Protein AF-A0A2U9PIE5-F1 (afdb_monomer)

Structure (mmCIF, N/CA/C/O backbone):
data_AF-A0A2U9PIE5-F1
#
_entry.id   AF-A0A2U9PIE5-F1
#
loop_
_atom_site.group_PDB
_atom_site.id
_atom_site.type_symbol
_atom_site.label_atom_id
_atom_site.label_alt_id
_atom_site.label_comp_id
_atom_site.label_asym_id
_atom_site.label_entity_id
_atom_site.label_seq_id
_atom_site.pdbx_PDB_ins_code
_atom_site.Cartn_x
_atom_site.Cartn_y
_atom_site.Cartn_z
_atom_site.occupancy
_atom_site.B_iso_or_equiv
_atom_site.auth_seq_id
_atom_site.auth_comp_id
_atom_site.auth_asym_id
_atom_site.auth_atom_id
_atom_site.pdbx_PDB_model_num
ATOM 1 N N . MET A 1 1 ? -18.914 -53.340 -17.406 1.00 36.28 1 MET A N 1
ATOM 2 C CA . MET A 1 1 ? -17.971 -52.238 -17.127 1.00 36.28 1 MET A CA 1
ATOM 3 C C . MET A 1 1 ? -17.428 -51.819 -18.470 1.00 36.28 1 MET A C 1
ATOM 5 O O . MET A 1 1 ? -16.603 -52.529 -19.023 1.00 36.28 1 MET A O 1
ATOM 9 N N . GLU A 1 2 ? -18.007 -50.772 -19.038 1.00 25.14 2 GLU A N 1
ATOM 10 C CA . GLU A 1 2 ? -17.777 -50.355 -20.418 1.00 25.14 2 GLU A CA 1
ATOM 11 C C . GLU A 1 2 ? -17.630 -48.833 -20.381 1.00 25.14 2 GLU A C 1
ATOM 13 O O . GLU A 1 2 ? -18.509 -48.138 -19.872 1.00 25.14 2 GLU A O 1
ATOM 18 N N . PHE A 1 3 ? -16.453 -48.341 -20.766 1.00 28.31 3 PHE A N 1
ATOM 19 C CA . PHE A 1 3 ? -16.144 -46.917 -20.840 1.00 28.31 3 PHE A CA 1
ATOM 20 C C . PHE A 1 3 ? -16.560 -46.430 -22.229 1.00 28.31 3 PHE A C 1
ATOM 22 O O . PHE A 1 3 ? -15.965 -46.837 -23.225 1.00 28.31 3 PHE A O 1
ATOM 29 N N . ASP A 1 4 ? -17.595 -45.594 -22.281 1.00 31.16 4 ASP A N 1
ATOM 30 C CA . ASP A 1 4 ? -18.119 -45.004 -23.513 1.00 31.16 4 ASP A CA 1
ATOM 31 C C . ASP A 1 4 ? -17.263 -43.798 -23.941 1.00 31.16 4 ASP A C 1
ATOM 33 O O . ASP A 1 4 ? -17.079 -42.829 -23.197 1.00 31.16 4 ASP A O 1
ATOM 37 N N . ALA A 1 5 ? -16.711 -43.884 -25.150 1.00 41.22 5 ALA A N 1
ATOM 38 C CA . ALA A 1 5 ? -15.904 -42.859 -25.789 1.00 41.22 5 ALA A CA 1
ATOM 39 C C . ALA A 1 5 ? -16.801 -41.843 -26.513 1.00 41.22 5 ALA A C 1
ATOM 41 O O . ALA A 1 5 ? -16.848 -41.792 -27.740 1.00 41.22 5 ALA A O 1
ATOM 42 N N . SER A 1 6 ? -17.463 -40.971 -25.753 1.00 35.44 6 SER A N 1
ATOM 43 C CA . SER A 1 6 ? -18.116 -39.779 -26.302 1.00 35.44 6 SER A CA 1
ATOM 44 C C . SER A 1 6 ? -17.173 -38.573 -26.222 1.00 35.44 6 SER A C 1
ATOM 46 O O . SER A 1 6 ? -17.314 -37.692 -25.370 1.00 35.44 6 SER A O 1
ATOM 48 N N . LEU A 1 7 ? -16.209 -38.506 -27.145 1.00 38.66 7 LEU A N 1
ATOM 49 C CA . LEU A 1 7 ? -15.554 -37.246 -27.505 1.00 38.66 7 LEU A CA 1
ATOM 50 C C . LEU A 1 7 ? -16.598 -36.350 -28.184 1.00 38.66 7 LEU A C 1
A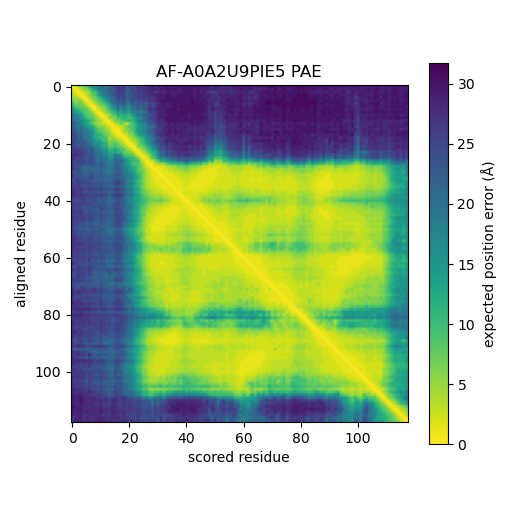TOM 52 O O . LEU A 1 7 ? -16.818 -36.416 -29.393 1.00 38.66 7 LEU A O 1
ATOM 56 N N . GLY A 1 8 ? -17.258 -35.517 -27.380 1.00 32.44 8 GLY A N 1
ATOM 57 C CA . GLY A 1 8 ? -18.110 -34.437 -27.855 1.00 32.44 8 GLY A CA 1
ATOM 58 C C . GLY A 1 8 ? -17.280 -33.456 -28.677 1.00 32.44 8 GLY A C 1
ATOM 59 O O . GLY A 1 8 ? -16.583 -32.602 -28.136 1.00 32.44 8 GLY A O 1
ATOM 60 N N . SER A 1 9 ? -17.341 -33.608 -29.999 1.00 39.88 9 SER A N 1
ATOM 61 C CA . SER A 1 9 ? -16.824 -32.656 -30.975 1.00 39.88 9 SER A CA 1
ATOM 62 C C . SER A 1 9 ? -17.524 -31.310 -30.770 1.00 39.88 9 SER A C 1
ATOM 64 O O . SER A 1 9 ? -18.641 -31.090 -31.241 1.00 39.88 9 SER A O 1
ATOM 66 N N . SER A 1 10 ? -16.882 -30.412 -30.020 1.00 42.88 10 SER A N 1
ATOM 67 C CA . SER A 1 10 ? -17.312 -29.021 -29.909 1.00 42.88 10 SER A CA 1
ATOM 68 C C . SER A 1 10 ? -17.083 -28.355 -31.265 1.00 42.88 10 SER A C 1
ATOM 70 O O . SER A 1 10 ? -15.959 -27.999 -31.629 1.00 42.88 10 SER A O 1
ATOM 72 N N . ARG A 1 11 ? -18.153 -28.268 -32.063 1.00 44.88 11 ARG A N 1
ATOM 73 C CA . ARG A 1 11 ? -18.180 -27.504 -33.311 1.00 44.88 11 ARG A CA 1
ATOM 74 C C . ARG A 1 11 ? -17.886 -26.045 -32.971 1.00 44.88 11 ARG A C 1
ATOM 76 O O . ARG A 1 11 ? -18.766 -25.332 -32.502 1.00 44.88 11 ARG A O 1
ATOM 83 N N . ARG A 1 12 ? -16.654 -25.601 -33.233 1.00 48.34 12 ARG A N 1
ATOM 84 C CA . ARG A 1 12 ? -16.325 -24.174 -33.298 1.00 48.34 12 ARG A CA 1
ATOM 85 C C . ARG A 1 12 ? -17.132 -23.569 -34.441 1.00 48.34 12 ARG A C 1
ATOM 87 O O . ARG A 1 12 ? -16.820 -23.791 -35.607 1.00 48.34 12 ARG A O 1
ATOM 94 N N . SER A 1 13 ? -18.198 -22.857 -34.109 1.00 51.25 13 SER A N 1
ATOM 95 C CA . SER A 1 13 ? -18.860 -21.939 -35.027 1.00 51.25 13 SER A CA 1
ATOM 96 C C . SER A 1 13 ? -17.954 -20.722 -35.210 1.00 51.25 13 SER A C 1
ATOM 98 O O . SER A 1 13 ? -17.696 -19.989 -34.257 1.00 51.25 13 SER A O 1
ATOM 100 N N . TYR A 1 14 ? -17.434 -20.563 -36.423 1.00 46.41 14 TYR A N 1
ATOM 101 C CA . TYR A 1 14 ? -16.719 -19.374 -36.879 1.00 46.41 14 TYR A CA 1
ATOM 102 C C . TYR A 1 14 ? -17.741 -18.370 -37.428 1.00 46.41 14 TYR A C 1
ATOM 104 O O . TYR A 1 14 ? -18.784 -18.790 -37.937 1.00 46.41 14 TYR A O 1
ATOM 112 N N . ASP A 1 15 ? -17.464 -17.067 -37.336 1.00 62.12 15 ASP A N 1
ATOM 113 C CA . ASP A 1 15 ? -18.250 -16.086 -38.0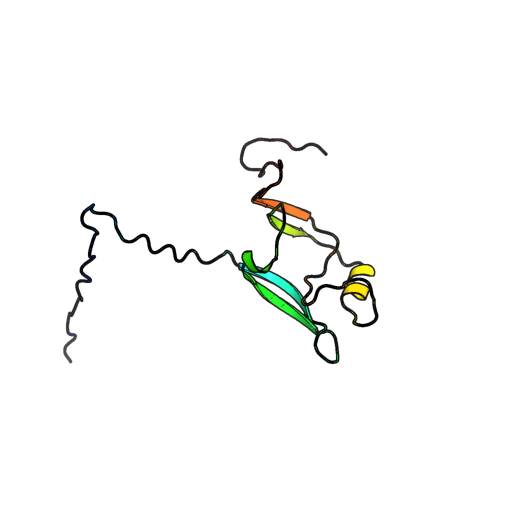93 1.00 62.12 15 ASP A CA 1
ATOM 114 C C . ASP A 1 15 ? -18.065 -16.310 -39.611 1.00 62.12 15 ASP A C 1
ATOM 116 O O . ASP A 1 15 ? -17.165 -17.037 -40.044 1.00 62.12 15 ASP A O 1
ATOM 120 N N . GLU A 1 16 ? -18.897 -15.689 -40.453 1.00 54.84 16 GLU A N 1
ATOM 121 C CA . GLU A 1 16 ? -18.804 -15.822 -41.923 1.00 54.84 16 GLU A CA 1
ATOM 122 C C . GLU A 1 16 ? -17.459 -15.326 -42.503 1.00 54.84 16 GLU A C 1
ATOM 124 O O . GLU A 1 16 ? -17.190 -15.487 -43.693 1.00 54.84 16 GLU A O 1
ATOM 129 N N . ARG A 1 17 ? -16.594 -14.740 -41.664 1.00 65.00 17 ARG A N 1
ATOM 130 C CA . ARG A 1 17 ? -15.251 -14.248 -41.989 1.00 65.00 17 ARG A CA 1
ATOM 131 C C . ARG A 1 17 ? -14.132 -15.113 -41.398 1.00 65.00 17 ARG A C 1
ATOM 133 O O . ARG A 1 17 ? -12.964 -14.749 -41.520 1.00 65.00 17 ARG A O 1
ATOM 140 N N . GLY A 1 18 ? -14.453 -16.262 -40.798 1.00 51.03 18 GLY A N 1
ATOM 141 C CA . GLY A 1 18 ? -13.466 -17.203 -40.271 1.00 51.03 18 GLY A CA 1
ATOM 142 C C . GLY A 1 18 ? -12.749 -16.728 -39.005 1.00 51.03 18 GLY A C 1
ATOM 143 O O . GLY A 1 18 ? -11.721 -17.304 -38.647 1.00 51.03 18 GLY A O 1
ATOM 144 N N . HIS A 1 19 ? -13.255 -15.706 -38.309 1.00 51.88 19 HIS A N 1
ATOM 145 C CA . HIS A 1 19 ? -12.687 -15.286 -37.033 1.00 51.88 19 HIS A CA 1
ATOM 146 C C . HIS A 1 19 ? -13.160 -16.230 -35.924 1.00 51.88 19 HIS A C 1
ATOM 148 O O . HIS A 1 19 ? -14.356 -16.490 -35.765 1.00 51.88 19 HIS A O 1
ATOM 154 N N . ALA A 1 20 ? -12.212 -16.767 -35.153 1.00 47.97 20 ALA A N 1
ATOM 155 C CA . ALA A 1 20 ? -12.557 -17.409 -33.892 1.00 47.97 20 ALA A CA 1
ATOM 156 C C . ALA A 1 20 ? -13.202 -16.349 -32.980 1.00 47.97 20 ALA A C 1
ATOM 158 O O . ALA A 1 20 ? -12.710 -15.216 -32.968 1.00 47.97 20 ALA A O 1
ATOM 159 N N . PRO A 1 21 ? -14.264 -16.676 -32.219 1.00 45.66 21 PRO A N 1
ATOM 160 C CA . PRO A 1 21 ? -14.759 -15.770 -31.194 1.00 45.66 21 PRO A CA 1
ATOM 161 C C . PRO A 1 21 ? -13.603 -15.495 -30.231 1.00 45.66 21 PRO A C 1
ATOM 163 O O . PRO A 1 21 ? -13.095 -16.403 -29.571 1.00 45.66 21 PRO A O 1
ATOM 166 N N . THR A 1 22 ? -13.115 -14.259 -30.224 1.00 54.66 22 THR A N 1
ATOM 167 C CA . THR A 1 22 ? -12.129 -13.809 -29.254 1.00 54.66 22 THR A CA 1
ATOM 168 C C . THR A 1 22 ? -12.884 -13.608 -27.952 1.00 54.66 22 THR A C 1
ATOM 170 O O . THR A 1 22 ? -13.437 -12.551 -27.691 1.00 54.66 22 THR A O 1
ATOM 173 N N . ASP A 1 23 ? -12.975 -14.661 -27.152 1.00 47.41 23 ASP A N 1
ATOM 174 C CA . ASP A 1 23 ? -13.528 -14.576 -25.806 1.00 47.41 23 ASP A CA 1
ATOM 175 C C . ASP A 1 23 ? -12.458 -13.915 -24.920 1.00 47.41 23 ASP A C 1
ATOM 177 O O . ASP A 1 23 ? -11.613 -14.579 -24.321 1.00 47.41 23 ASP A O 1
ATOM 181 N N . HIS A 1 24 ? -12.387 -12.580 -24.933 1.00 48.31 24 HIS A N 1
ATOM 182 C CA . HIS A 1 24 ? -11.477 -11.814 -24.076 1.00 48.31 24 HIS A CA 1
ATOM 183 C C . HIS A 1 24 ? -12.053 -11.715 -22.661 1.00 48.31 24 HIS A C 1
ATOM 185 O O . HIS A 1 24 ? -12.388 -10.642 -22.167 1.00 48.31 24 HIS A O 1
ATOM 191 N N . LEU A 1 25 ? -12.126 -12.853 -21.973 1.00 50.16 25 LEU A N 1
ATOM 192 C CA . LEU A 1 25 ? -12.185 -12.881 -20.514 1.00 50.16 25 LEU A CA 1
ATOM 193 C C . LEU A 1 25 ? -10.763 -12.646 -19.987 1.00 50.16 25 LEU A C 1
ATOM 195 O O . LEU A 1 25 ? -10.091 -13.560 -19.515 1.00 50.16 25 LEU A O 1
ATOM 199 N N . SER A 1 26 ? -10.264 -11.420 -20.155 1.00 59.81 26 SER A N 1
ATOM 200 C CA . SER A 1 26 ? -8.979 -11.017 -19.591 1.00 59.81 26 SER A CA 1
ATOM 201 C C . SER A 1 26 ? -9.177 -10.778 -18.100 1.00 59.81 26 SER A C 1
ATOM 203 O O . SER A 1 26 ? -9.633 -9.713 -17.697 1.00 59.81 26 SER A O 1
ATOM 205 N N . THR A 1 27 ? -8.886 -11.776 -17.271 1.00 72.69 27 THR A N 1
ATOM 206 C CA . THR A 1 27 ? -8.877 -11.585 -15.820 1.00 72.69 27 THR A CA 1
ATOM 207 C C . THR A 1 27 ? -7.782 -10.579 -15.467 1.00 72.69 27 THR A C 1
ATOM 209 O O . THR A 1 27 ? -6.615 -10.803 -15.797 1.00 72.69 27 THR A O 1
ATOM 212 N N . SER A 1 28 ? -8.151 -9.479 -14.808 1.00 82.88 28 SER A N 1
ATOM 213 C CA . SER A 1 28 ? -7.203 -8.483 -14.305 1.00 82.88 28 SER A CA 1
ATOM 214 C C . SER A 1 28 ? -6.139 -9.154 -13.418 1.00 82.88 28 SER A C 1
ATOM 216 O O . SER A 1 28 ? -6.471 -10.067 -12.648 1.00 82.88 28 SER A O 1
ATOM 218 N N . PRO A 1 29 ? -4.859 -8.744 -13.503 1.00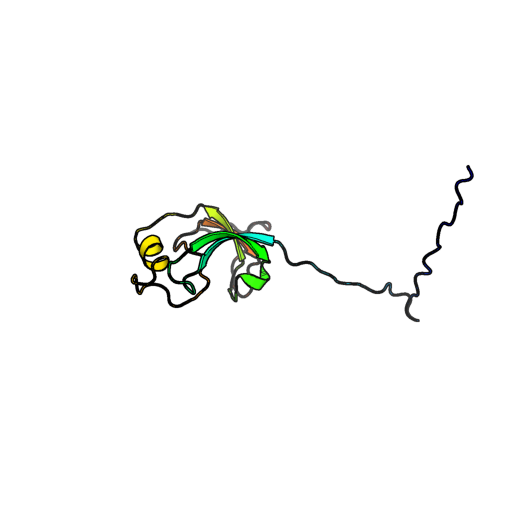 89.00 29 PRO A N 1
ATOM 219 C CA . PRO A 1 29 ? -3.829 -9.2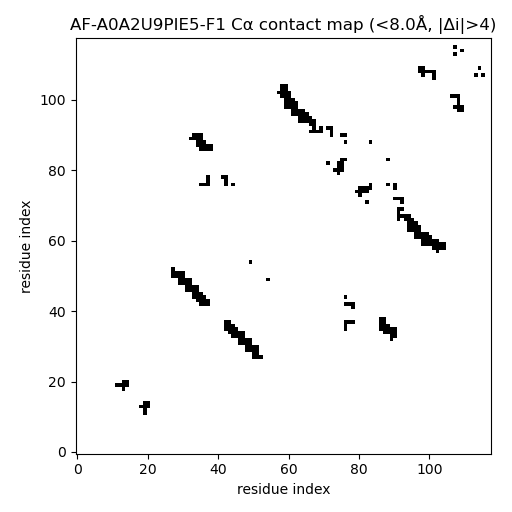09 -12.583 1.00 89.00 29 PRO A CA 1
ATOM 220 C C . PRO A 1 29 ? -4.263 -9.020 -11.126 1.00 89.00 29 PRO A C 1
ATOM 222 O O . PRO A 1 29 ? -4.971 -8.072 -10.792 1.00 89.00 29 PRO A O 1
ATOM 225 N N . GLN A 1 30 ? -3.831 -9.922 -10.248 1.00 93.25 30 GLN A N 1
ATOM 226 C CA . GLN A 1 30 ? -4.162 -9.865 -8.826 1.00 93.25 30 GLN A CA 1
ATOM 227 C C . GLN A 1 30 ? -2.923 -9.567 -7.990 1.00 93.25 30 GLN A C 1
ATOM 229 O O . GLN A 1 30 ? -1.853 -10.133 -8.219 1.00 93.25 30 GLN A O 1
ATOM 234 N N . VAL A 1 31 ? -3.089 -8.721 -6.976 1.00 94.50 31 VAL A N 1
ATOM 235 C CA . VAL A 1 31 ? -2.035 -8.343 -6.034 1.00 94.50 31 VAL A CA 1
ATOM 236 C C . VAL A 1 31 ? -2.505 -8.513 -4.599 1.00 94.50 31 VAL A C 1
ATOM 238 O O . VAL A 1 31 ? -3.696 -8.536 -4.299 1.00 94.50 31 VAL A O 1
ATOM 241 N N . ARG A 1 32 ? -1.549 -8.639 -3.681 1.00 96.31 32 ARG A N 1
ATOM 242 C CA . ARG A 1 32 ? -1.833 -8.651 -2.249 1.00 96.31 32 ARG A CA 1
ATOM 243 C C . ARG A 1 32 ? -1.691 -7.249 -1.675 1.00 96.31 32 ARG A C 1
ATOM 245 O O . ARG A 1 32 ? -0.632 -6.648 -1.809 1.00 96.31 32 ARG A O 1
ATOM 252 N N . ALA A 1 33 ? -2.703 -6.794 -0.950 1.00 95.94 33 ALA A N 1
ATOM 253 C CA . ALA A 1 33 ? -2.709 -5.502 -0.277 1.00 95.94 33 ALA A CA 1
ATOM 254 C C . ALA A 1 33 ? -3.121 -5.646 1.192 1.00 95.94 33 ALA A C 1
ATOM 256 O O . ALA A 1 33 ? -3.947 -6.492 1.544 1.00 95.94 33 ALA A O 1
ATOM 257 N N . LEU A 1 34 ? -2.542 -4.817 2.061 1.00 95.69 34 LEU A N 1
ATOM 258 C CA . LEU A 1 34 ? -3.058 -4.632 3.413 1.00 95.69 34 LEU A CA 1
ATOM 259 C C . LEU A 1 34 ? -4.243 -3.670 3.332 1.00 95.69 34 LEU A C 1
ATOM 261 O O . LEU A 1 34 ? -4.086 -2.558 2.851 1.00 95.69 34 LEU A O 1
ATOM 265 N N . ILE A 1 35 ? -5.413 -4.089 3.798 1.00 95.19 35 ILE A N 1
ATOM 266 C CA . ILE A 1 35 ? -6.633 -3.284 3.771 1.00 95.19 35 ILE A CA 1
ATOM 267 C C . ILE A 1 35 ? -6.993 -2.869 5.189 1.00 95.19 35 ILE A C 1
ATOM 269 O O . ILE A 1 35 ? -7.211 -3.720 6.052 1.00 95.19 35 ILE A O 1
ATOM 273 N N . ALA A 1 36 ? -7.080 -1.562 5.404 1.00 94.06 36 ALA A N 1
ATOM 274 C CA . ALA A 1 36 ? -7.672 -0.945 6.573 1.00 94.06 36 ALA A CA 1
ATOM 275 C C . ALA A 1 36 ? -9.142 -0.620 6.285 1.00 94.06 36 ALA A C 1
ATOM 277 O O . ALA A 1 36 ? -9.444 0.213 5.431 1.00 94.06 36 ALA A O 1
ATOM 278 N N . ASP A 1 37 ? -10.052 -1.269 7.006 1.00 93.50 37 ASP A N 1
ATOM 279 C CA . ASP A 1 37 ? -11.486 -0.984 6.935 1.00 93.50 37 ASP A CA 1
ATOM 280 C C . ASP A 1 37 ? -11.970 -0.403 8.262 1.00 93.50 37 ASP A C 1
ATOM 282 O O . ASP A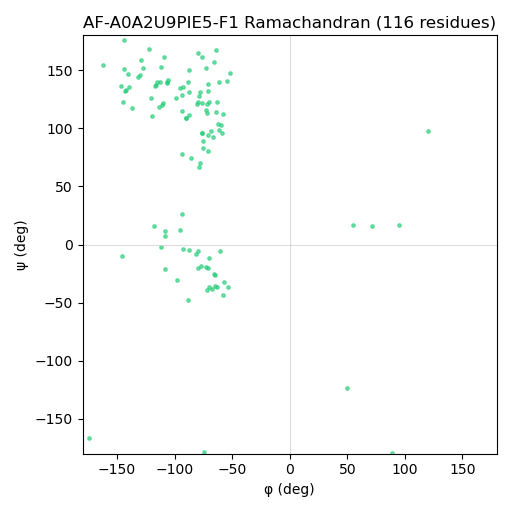 1 37 ? -11.873 -1.038 9.312 1.00 93.50 37 ASP A O 1
ATOM 286 N N . SER A 1 38 ? -12.469 0.826 8.204 1.00 90.44 38 SER A N 1
ATOM 287 C CA . SER A 1 38 ? -12.941 1.605 9.346 1.00 90.44 38 SER A CA 1
ATOM 288 C C . SER A 1 38 ? -14.468 1.755 9.393 1.00 90.44 38 SER A C 1
ATOM 290 O O . SER A 1 38 ? -14.963 2.556 10.189 1.00 90.44 38 SER A O 1
ATOM 292 N N . ALA A 1 39 ? -15.228 1.008 8.579 1.00 88.38 39 ALA A N 1
ATOM 293 C CA . ALA A 1 39 ? -16.694 1.069 8.565 1.00 88.38 39 ALA A CA 1
ATOM 294 C C . ALA A 1 39 ? -17.338 0.473 9.835 1.00 88.38 39 ALA A C 1
ATOM 296 O O . ALA A 1 39 ? -18.343 0.990 10.327 1.00 88.38 39 ALA A O 1
ATOM 297 N N . GLY A 1 40 ? -16.757 -0.603 10.383 1.00 86.19 40 GLY A N 1
ATOM 298 C CA . GLY A 1 40 ? -17.221 -1.275 11.608 1.00 86.19 40 GLY A CA 1
ATOM 299 C C . GLY A 1 40 ? -16.890 -0.496 12.882 1.00 86.19 4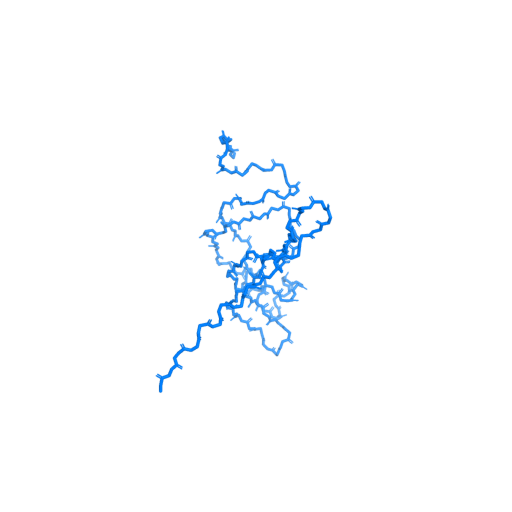0 GLY A C 1
ATOM 300 O O . GLY A 1 40 ? -16.325 0.578 12.794 1.00 86.19 40 GLY A O 1
ATOM 301 N N . VAL A 1 41 ? -17.216 -0.995 14.085 1.00 86.25 41 VAL A N 1
ATOM 302 C CA . VAL A 1 41 ? -16.956 -0.284 15.367 1.00 86.25 41 VAL A CA 1
ATOM 303 C C . VAL A 1 41 ? -15.471 0.040 15.551 1.00 86.25 41 VAL A C 1
ATOM 305 O O . VAL A 1 41 ? -15.149 1.180 15.884 1.00 86.25 41 VAL A O 1
ATOM 308 N N . GLN A 1 42 ? -14.604 -0.923 15.242 1.00 86.75 42 GLN A N 1
ATOM 309 C CA . GLN A 1 42 ? -13.148 -0.794 15.248 1.00 86.75 42 GLN A CA 1
ATOM 310 C C . GLN A 1 42 ? -12.612 -0.868 13.820 1.00 86.75 42 GLN A C 1
ATOM 312 O O . GLN A 1 42 ? -13.216 -1.525 12.973 1.00 86.75 42 GLN A O 1
ATOM 317 N N . THR A 1 43 ? -11.466 -0.234 13.573 1.00 90.50 43 THR A N 1
ATOM 318 C CA . THR A 1 43 ? -10.740 -0.435 12.318 1.00 90.50 43 THR A CA 1
ATOM 319 C C . THR A 1 43 ? -10.127 -1.833 12.293 1.00 90.50 43 THR A C 1
ATOM 321 O O . THR A 1 43 ? -9.476 -2.247 13.253 1.00 90.50 43 THR A O 1
ATOM 324 N N . THR A 1 44 ? -10.319 -2.556 11.193 1.00 93.50 44 THR A N 1
ATOM 325 C CA . THR A 1 44 ? -9.702 -3.864 10.955 1.00 93.50 44 THR A CA 1
ATOM 326 C C . THR A 1 44 ? -8.603 -3.755 9.912 1.00 93.50 44 THR A C 1
ATOM 328 O O . THR A 1 44 ? -8.789 -3.078 8.903 1.00 93.50 44 THR A O 1
ATOM 331 N N . LEU A 1 45 ? -7.491 -4.456 10.134 1.00 94.62 45 LEU A N 1
ATOM 332 C CA . LEU A 1 45 ? -6.399 -4.601 9.176 1.00 94.62 45 LEU A CA 1
ATOM 333 C C . LEU A 1 45 ? -6.353 -6.045 8.685 1.00 94.62 45 LEU A C 1
ATOM 335 O O . LEU A 1 45 ? -6.178 -6.963 9.486 1.00 94.62 45 LEU A O 1
ATOM 339 N N . ALA A 1 46 ? -6.508 -6.248 7.381 1.00 96.44 46 ALA A N 1
ATOM 340 C CA . ALA A 1 46 ? -6.492 -7.575 6.783 1.00 96.44 46 ALA A CA 1
ATOM 341 C C . ALA A 1 46 ? -5.727 -7.575 5.465 1.00 96.44 46 ALA A C 1
ATOM 343 O O . ALA A 1 46 ? -5.913 -6.711 4.614 1.00 96.44 46 ALA A O 1
ATOM 344 N N . LEU A 1 47 ? -4.887 -8.584 5.281 1.00 96.88 47 LEU A N 1
ATOM 345 C CA . LEU A 1 47 ? -4.249 -8.843 4.005 1.00 96.88 47 LEU A CA 1
ATOM 346 C C . LEU A 1 47 ? -5.270 -9.485 3.058 1.00 96.88 47 LEU A C 1
ATOM 348 O O . LEU A 1 47 ? -5.820 -10.542 3.369 1.00 96.88 47 LEU A O 1
ATOM 352 N N . ARG A 1 48 ? -5.512 -8.859 1.909 1.00 96.81 48 ARG A N 1
ATOM 353 C CA . ARG A 1 48 ? -6.468 -9.323 0.898 1.00 96.81 48 ARG A CA 1
ATOM 354 C C . ARG A 1 48 ? -5.798 -9.417 -0.464 1.00 96.81 48 ARG A C 1
ATOM 356 O O . ARG A 1 48 ? -4.841 -8.699 -0.740 1.00 96.81 48 ARG A O 1
ATOM 363 N N . THR A 1 49 ? -6.310 -10.319 -1.294 1.00 96.31 49 THR A N 1
ATOM 364 C CA . THR A 1 49 ? -6.017 -10.309 -2.729 1.00 96.31 49 THR A CA 1
ATOM 365 C C . THR A 1 49 ? -7.031 -9.387 -3.390 1.00 96.31 49 THR A C 1
ATOM 367 O O . THR A 1 49 ? -8.217 -9.482 -3.072 1.00 96.31 49 THR A O 1
ATOM 370 N N . VAL A 1 50 ? -6.556 -8.480 -4.233 1.00 94.00 50 VAL A N 1
ATOM 371 C CA . VAL A 1 50 ? -7.362 -7.499 -4.967 1.00 94.00 50 VAL A CA 1
ATOM 372 C C . VAL A 1 50 ? -6.936 -7.517 -6.426 1.00 94.00 50 VAL A C 1
ATOM 374 O O . VAL A 1 50 ? -5.754 -7.734 -6.720 1.00 94.00 50 VAL A O 1
ATOM 377 N N . ALA A 1 51 ? -7.882 -7.332 -7.336 1.00 93.00 51 ALA A N 1
ATOM 378 C CA . ALA A 1 51 ? -7.556 -7.131 -8.737 1.00 93.00 51 ALA A CA 1
ATOM 379 C C . ALA A 1 51 ? -6.953 -5.728 -8.945 1.00 93.00 51 ALA A C 1
ATOM 381 O O . ALA A 1 51 ? -7.197 -4.805 -8.167 1.00 93.00 51 ALA A O 1
ATOM 382 N N . THR A 1 52 ? -6.098 -5.561 -9.955 1.00 90.50 52 THR A N 1
ATOM 383 C CA . THR A 1 52 ? -5.408 -4.280 -10.198 1.00 90.50 52 THR A CA 1
ATOM 384 C C . THR A 1 52 ? -6.354 -3.142 -10.574 1.00 90.50 52 THR A C 1
ATOM 386 O O . THR A 1 52 ? -6.036 -1.990 -10.311 1.00 90.50 52 THR A O 1
ATOM 389 N N . ASP A 1 53 ? -7.513 -3.454 -11.151 1.00 88.44 53 ASP A N 1
ATOM 390 C CA . ASP A 1 53 ? -8.588 -2.497 -11.442 1.00 88.44 53 ASP A CA 1
ATOM 391 C C . ASP A 1 53 ? -9.308 -1.992 -10.174 1.00 88.44 53 ASP A C 1
ATOM 393 O O . ASP A 1 53 ? -9.893 -0.912 -10.186 1.00 88.44 53 ASP A O 1
ATOM 397 N N . GLU A 1 54 ? -9.216 -2.715 -9.054 1.00 89.62 54 GLU A N 1
ATOM 398 C CA . GLU A 1 54 ? -9.749 -2.294 -7.752 1.00 89.62 54 GLU A CA 1
ATOM 399 C C . GLU A 1 54 ? -8.819 -1.329 -6.995 1.00 89.62 54 GLU A C 1
ATOM 401 O O . GLU A 1 54 ? -9.213 -0.786 -5.961 1.00 89.62 54 GLU A O 1
ATOM 406 N N . LEU A 1 55 ? -7.587 -1.103 -7.471 1.00 88.31 55 LEU A N 1
ATOM 407 C CA . LEU A 1 55 ? -6.625 -0.199 -6.819 1.00 88.31 55 LEU A CA 1
ATOM 408 C C . LEU A 1 55 ? -7.015 1.284 -6.941 1.00 88.31 55 LEU A C 1
ATOM 410 O O . LEU A 1 55 ? -6.469 2.120 -6.219 1.00 88.31 55 LEU A O 1
ATOM 414 N N . GLY A 1 56 ? -7.994 1.587 -7.796 1.00 84.25 56 GLY A N 1
ATOM 415 C CA . GLY A 1 56 ? -8.445 2.936 -8.107 1.00 84.25 56 GLY A CA 1
ATOM 416 C C . GLY A 1 56 ? -7.662 3.563 -9.255 1.00 84.25 56 GLY A C 1
ATOM 417 O O . GLY A 1 56 ? -6.765 2.953 -9.838 1.00 84.25 56 GLY A O 1
ATOM 418 N N . ASP A 1 57 ? -8.026 4.799 -9.580 1.00 83.88 57 ASP A N 1
ATOM 419 C CA . ASP A 1 57 ? -7.371 5.551 -10.643 1.00 83.88 57 ASP A CA 1
ATOM 420 C C . ASP A 1 57 ? -5.957 5.966 -10.214 1.00 83.88 57 ASP A C 1
ATOM 422 O O . ASP A 1 57 ? -5.728 6.420 -9.089 1.00 83.88 57 ASP A O 1
ATOM 426 N N . GLY A 1 58 ? -5.004 5.854 -11.133 1.00 86.31 58 GLY A N 1
ATOM 427 C CA . GLY A 1 58 ? -3.630 6.286 -10.931 1.00 86.31 58 GLY A CA 1
ATOM 428 C C . GLY A 1 58 ? -2.907 6.428 -12.262 1.00 86.31 58 GLY A C 1
ATOM 429 O O . GLY A 1 58 ? -3.269 5.786 -13.244 1.00 86.31 58 GLY A O 1
ATOM 430 N N . ASP A 1 59 ? -1.881 7.275 -12.291 1.00 90.56 59 ASP A N 1
ATOM 431 C CA . ASP A 1 59 ? -1.139 7.548 -13.524 1.00 90.56 59 ASP A CA 1
ATOM 432 C C . ASP A 1 59 ? -0.122 6.453 -13.867 1.00 90.56 59 ASP A C 1
ATOM 434 O O . ASP A 1 59 ? 0.323 6.384 -15.004 1.00 90.56 59 ASP A O 1
ATOM 438 N N . VAL A 1 60 ? 0.281 5.634 -12.888 1.00 92.75 60 VAL A N 1
ATOM 439 C CA . VAL A 1 60 ? 1.370 4.650 -12.995 1.00 92.75 60 VAL A CA 1
ATOM 440 C C . VAL A 1 60 ? 1.050 3.433 -12.138 1.00 92.75 60 VAL A C 1
ATOM 442 O O . VAL A 1 60 ? 0.681 3.578 -10.971 1.00 92.75 60 VAL A O 1
ATOM 445 N N . LEU A 1 61 ? 1.284 2.235 -12.670 1.00 92.62 61 LEU A N 1
ATOM 446 C CA . LEU A 1 61 ? 1.260 0.998 -11.897 1.00 92.62 61 LEU A CA 1
ATOM 447 C C . LEU A 1 61 ? 2.682 0.584 -11.512 1.00 92.62 61 LEU A C 1
ATOM 449 O O . LEU A 1 61 ? 3.563 0.427 -12.362 1.00 92.62 61 LEU A O 1
ATOM 453 N N . ILE A 1 62 ? 2.896 0.370 -10.212 1.00 93.50 62 ILE A N 1
ATOM 454 C CA . ILE A 1 62 ? 4.200 0.021 -9.643 1.00 93.50 62 ILE A CA 1
ATOM 455 C C . ILE A 1 62 ? 4.110 -1.331 -8.931 1.00 93.50 62 ILE A C 1
ATOM 457 O O . ILE A 1 62 ? 3.310 -1.513 -8.013 1.00 93.50 62 ILE A O 1
ATOM 461 N N . ALA A 1 63 ? 4.983 -2.267 -9.300 1.00 93.62 63 ALA A N 1
ATOM 462 C CA . ALA A 1 63 ? 5.228 -3.483 -8.536 1.00 93.62 63 ALA A CA 1
ATOM 463 C C . ALA A 1 63 ? 6.088 -3.148 -7.307 1.00 93.62 63 ALA A C 1
ATOM 465 O O . ALA A 1 63 ? 7.313 -3.027 -7.391 1.00 93.62 63 ALA A O 1
ATOM 466 N N . VAL A 1 64 ? 5.430 -2.945 -6.164 1.00 95.00 64 VAL A N 1
ATOM 467 C CA . VAL A 1 64 ? 6.072 -2.524 -4.910 1.00 95.00 64 VAL A CA 1
ATOM 468 C C . VAL A 1 64 ? 6.901 -3.663 -4.309 1.00 95.00 64 VAL A C 1
ATOM 470 O O . VAL A 1 64 ? 6.368 -4.712 -3.955 1.00 95.00 64 VAL A O 1
ATOM 473 N N . SER A 1 65 ? 8.201 -3.422 -4.133 1.00 95.75 65 SER A N 1
ATOM 474 C CA . SER A 1 65 ? 9.136 -4.347 -3.473 1.00 95.75 65 SER A CA 1
ATOM 475 C C . SER A 1 65 ? 9.363 -3.986 -2.008 1.00 95.75 65 SER A C 1
ATOM 477 O O . SER A 1 65 ? 9.613 -4.860 -1.180 1.00 95.75 65 SER A O 1
ATOM 479 N N . TRP A 1 66 ? 9.282 -2.693 -1.690 1.00 96.12 66 TRP A N 1
ATOM 480 C CA . TRP A 1 66 ? 9.525 -2.163 -0.356 1.00 96.12 66 TRP A CA 1
ATOM 481 C C . TRP A 1 66 ? 8.534 -1.060 -0.018 1.00 96.12 66 TRP A C 1
ATOM 483 O O . TRP A 1 66 ? 8.127 -0.274 -0.869 1.00 96.12 66 TRP A O 1
ATOM 493 N N . SER A 1 67 ? 8.197 -0.991 1.261 1.00 95.75 67 SER A N 1
ATOM 494 C CA . SER A 1 67 ? 7.437 0.092 1.873 1.00 95.75 67 SER A CA 1
ATOM 495 C C . SER A 1 67 ? 7.986 0.312 3.285 1.00 95.75 67 SER A C 1
ATOM 497 O O . SER A 1 67 ? 8.882 -0.411 3.736 1.00 95.75 67 SER A O 1
ATOM 499 N N . SER A 1 68 ? 7.480 1.319 3.979 1.00 93.69 68 SER A N 1
ATOM 500 C CA . SER A 1 68 ? 7.861 1.662 5.345 1.00 93.69 68 SER A CA 1
ATOM 501 C C . SER A 1 68 ? 6.628 1.646 6.255 1.00 93.69 68 SER A C 1
ATOM 503 O O . SER A 1 68 ? 5.488 1.562 5.801 1.00 93.69 68 SER A O 1
ATOM 505 N N . VAL A 1 69 ? 6.861 1.702 7.566 1.00 93.50 69 VAL A N 1
ATOM 506 C CA . VAL A 1 69 ? 5.799 1.868 8.562 1.00 93.50 69 VAL A CA 1
ATOM 507 C C . VAL A 1 69 ? 6.073 3.157 9.318 1.00 93.50 69 VAL A C 1
ATOM 509 O O . VAL A 1 69 ? 7.024 3.232 10.097 1.00 93.50 69 VAL A O 1
ATOM 512 N N . ASN A 1 70 ? 5.234 4.167 9.108 1.00 90.56 70 ASN A N 1
ATOM 513 C CA . ASN A 1 70 ? 5.353 5.461 9.761 1.00 90.56 70 ASN A CA 1
ATOM 514 C C . ASN A 1 70 ? 4.240 5.680 10.789 1.00 90.56 70 ASN A C 1
ATOM 516 O O . ASN A 1 70 ? 3.152 5.107 10.730 1.00 90.56 70 ASN A O 1
ATOM 520 N N . PHE A 1 71 ? 4.466 6.628 11.702 1.00 90.81 71 PHE A N 1
ATOM 521 C CA . PHE A 1 71 ? 3.434 7.075 12.644 1.00 90.81 71 PHE A CA 1
ATOM 522 C C . PHE A 1 71 ? 2.166 7.583 11.932 1.00 90.81 71 PHE A C 1
ATOM 524 O O . PHE A 1 71 ? 1.054 7.409 12.427 1.00 90.81 71 PHE A O 1
ATOM 531 N N . LYS A 1 72 ? 2.320 8.175 10.740 1.00 89.06 72 LYS A N 1
ATOM 532 C CA . LYS A 1 72 ? 1.191 8.634 9.921 1.00 89.06 72 LYS A CA 1
ATOM 533 C C . LYS A 1 72 ? 0.308 7.478 9.445 1.00 89.06 72 LYS A C 1
ATOM 535 O O . LYS A 1 72 ? -0.907 7.644 9.435 1.00 89.06 72 LYS A O 1
ATOM 540 N N . ASP A 1 73 ? 0.879 6.314 9.142 1.00 88.94 73 ASP A N 1
ATOM 541 C CA . ASP A 1 73 ? 0.110 5.126 8.752 1.00 88.94 73 ASP A CA 1
ATOM 542 C C . ASP A 1 73 ? -0.712 4.596 9.936 1.00 88.94 73 ASP A C 1
ATOM 544 O O . ASP A 1 73 ? -1.882 4.239 9.794 1.00 88.94 73 ASP A O 1
ATOM 548 N N . ALA A 1 74 ? -0.146 4.642 11.146 1.00 88.56 74 ALA A N 1
ATOM 549 C CA . ALA A 1 74 ? -0.876 4.298 12.365 1.00 88.56 74 ALA A CA 1
ATOM 550 C C . ALA A 1 74 ? -2.056 5.253 12.626 1.00 88.56 74 ALA A C 1
ATOM 552 O O . ALA A 1 74 ? -3.112 4.821 13.078 1.00 88.56 74 ALA A O 1
ATOM 553 N N . LEU A 1 75 ? -1.915 6.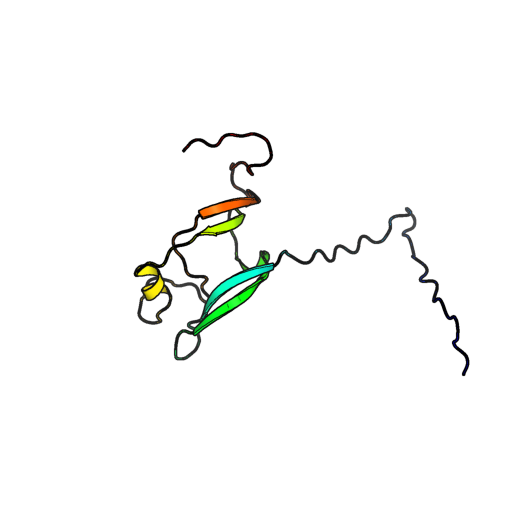547 12.320 1.00 89.25 75 LEU A N 1
ATOM 554 C CA . LEU A 1 75 ? -3.034 7.491 12.403 1.00 89.25 75 LEU A CA 1
ATOM 555 C C . LEU A 1 75 ? -4.065 7.263 11.289 1.00 89.25 75 LEU A C 1
ATOM 557 O O . LEU A 1 75 ? -5.263 7.344 11.542 1.00 89.25 75 LEU A O 1
ATOM 561 N N . ALA A 1 76 ? -3.625 6.960 10.068 1.00 86.50 76 ALA A N 1
ATOM 562 C CA . ALA A 1 76 ? -4.514 6.703 8.934 1.00 86.50 76 ALA A CA 1
ATOM 563 C C . ALA A 1 76 ? -5.368 5.435 9.117 1.00 86.50 76 ALA A C 1
ATOM 565 O O . ALA A 1 76 ? -6.463 5.342 8.573 1.00 86.50 76 ALA A O 1
ATOM 566 N N . THR A 1 77 ? -4.891 4.488 9.924 1.00 86.44 77 THR A N 1
ATOM 567 C CA . THR A 1 77 ? -5.572 3.224 10.247 1.00 86.44 77 THR A CA 1
ATOM 568 C C . THR A 1 77 ? -6.375 3.287 11.550 1.00 86.44 77 THR A C 1
ATOM 570 O O . THR A 1 77 ? -6.834 2.265 12.058 1.00 86.44 77 THR A O 1
ATOM 573 N N . ARG A 1 78 ? -6.583 4.488 12.102 1.00 84.75 78 ARG A N 1
ATOM 574 C CA . ARG A 1 78 ? -7.440 4.728 13.266 1.00 84.75 78 ARG A CA 1
ATOM 575 C C . ARG A 1 78 ? -8.626 5.603 12.894 1.00 84.75 78 ARG A C 1
ATOM 577 O O . ARG A 1 78 ? -8.462 6.656 12.282 1.00 84.75 78 ARG A O 1
ATOM 584 N N . LYS A 1 79 ? -9.810 5.252 13.396 1.00 77.19 79 LYS A N 1
ATOM 585 C CA . LYS A 1 79 ? -11.022 6.076 13.255 1.00 77.19 79 LYS A CA 1
ATOM 586 C C . LYS A 1 79 ? -10.864 7.523 13.726 1.00 77.19 79 LYS A C 1
ATOM 588 O O . LYS A 1 79 ? -11.446 8.428 13.138 1.00 77.19 79 LYS A O 1
ATOM 593 N N . ASP A 1 80 ? -10.108 7.740 14.799 1.00 80.00 80 ASP A N 1
ATOM 594 C CA . ASP A 1 80 ? -9.893 9.052 15.413 1.00 80.00 80 ASP A CA 1
ATOM 595 C C . ASP A 1 80 ? -8.649 9.782 14.884 1.00 80.00 80 ASP A C 1
ATOM 597 O O . ASP A 1 80 ? -8.421 10.934 15.250 1.00 80.00 80 ASP A O 1
ATOM 601 N N . GLY A 1 81 ? -7.858 9.153 14.008 1.00 73.56 81 GLY A N 1
ATOM 602 C CA . GLY A 1 81 ? -6.594 9.718 13.541 1.00 73.56 81 GLY A CA 1
ATOM 603 C C . GLY A 1 81 ? -6.750 10.895 12.576 1.00 73.56 81 GLY A C 1
ATOM 604 O O . GLY A 1 81 ? -5.821 11.682 12.442 1.00 73.56 81 GLY A O 1
ATOM 605 N N . LYS A 1 82 ? -7.924 11.062 11.942 1.00 74.00 82 LYS A N 1
ATOM 606 C CA . LYS A 1 82 ? -8.287 12.192 11.051 1.00 74.00 82 LYS A CA 1
ATOM 607 C C . LYS A 1 82 ? -7.321 12.448 9.873 1.00 74.00 82 LYS A C 1
ATOM 609 O O . LYS A 1 82 ? -7.378 13.522 9.276 1.00 74.00 82 LYS A O 1
ATOM 614 N N . VAL A 1 83 ? -6.461 11.485 9.525 1.00 78.62 83 VAL A N 1
ATOM 615 C CA . VAL A 1 83 ? -5.464 11.615 8.442 1.00 78.62 83 VAL A CA 1
ATOM 616 C C . VAL A 1 83 ? -6.029 11.186 7.086 1.00 78.62 83 VAL A C 1
ATOM 618 O O . VAL A 1 83 ? -5.893 11.926 6.117 1.00 78.62 83 VAL A O 1
ATOM 621 N N . ALA A 1 84 ? -6.687 10.027 7.007 1.00 74.69 84 ALA A N 1
ATOM 622 C CA . ALA A 1 84 ? -7.256 9.509 5.765 1.00 74.69 84 ALA A CA 1
ATOM 623 C C . ALA A 1 84 ? -8.784 9.658 5.743 1.00 74.69 84 ALA A C 1
ATOM 625 O O . ALA A 1 84 ? -9.449 9.480 6.763 1.00 74.69 84 ALA A O 1
ATOM 626 N N . ARG A 1 85 ? -9.339 10.000 4.573 1.00 80.12 85 ARG A N 1
ATOM 627 C CA . ARG A 1 85 ? -10.793 10.141 4.342 1.00 80.12 85 ARG A CA 1
ATOM 628 C C . ARG A 1 85 ? -11.372 9.064 3.415 1.00 80.12 85 ARG A C 1
ATOM 630 O O . ARG A 1 85 ? -12.572 9.070 3.169 1.00 80.12 85 ARG A O 1
ATOM 637 N N . ILE A 1 86 ? -10.523 8.173 2.906 1.00 84.25 86 ILE A N 1
ATOM 638 C CA . ILE A 1 86 ? -10.880 7.086 1.989 1.00 84.25 86 ILE A CA 1
ATOM 639 C C . ILE A 1 86 ? -11.098 5.816 2.819 1.00 84.25 86 ILE A C 1
ATOM 641 O O . ILE A 1 86 ? -10.305 5.532 3.717 1.00 84.25 86 ILE A O 1
ATOM 645 N N . ASN A 1 87 ? -12.174 5.077 2.542 1.00 87.56 87 ASN A N 1
ATOM 646 C CA . ASN A 1 87 ? -12.446 3.773 3.142 1.00 87.56 87 ASN A CA 1
ATOM 647 C C . ASN A 1 87 ? -13.086 2.835 2.101 1.00 87.56 87 ASN A C 1
ATOM 649 O O . ASN A 1 87 ? -14.075 3.244 1.489 1.00 87.56 87 ASN A O 1
ATOM 653 N N . PRO A 1 88 ? -12.610 1.587 1.950 1.00 91.06 88 PRO A N 1
ATOM 654 C CA . PRO A 1 88 ? -11.417 1.012 2.585 1.00 91.06 88 PRO A CA 1
ATOM 655 C C . PRO A 1 88 ? -10.113 1.677 2.107 1.00 91.06 88 PRO A C 1
ATOM 657 O O . PRO A 1 88 ? -10.074 2.276 1.038 1.00 91.06 88 PRO A O 1
ATOM 660 N N . LEU A 1 89 ? -9.052 1.594 2.914 1.00 92.56 89 LEU A N 1
ATOM 661 C CA . LEU A 1 89 ? -7.744 2.200 2.635 1.00 92.56 89 LEU A CA 1
ATOM 662 C C . LEU A 1 89 ? -6.659 1.126 2.504 1.00 92.56 89 LEU A C 1
ATOM 664 O O . LEU A 1 89 ? -6.557 0.250 3.361 1.00 92.56 89 LEU A O 1
ATOM 668 N N . ILE A 1 90 ? -5.791 1.249 1.499 1.00 93.75 90 ILE A N 1
ATOM 669 C CA . ILE A 1 90 ? -4.479 0.587 1.482 1.00 93.75 90 ILE A CA 1
ATOM 670 C C . ILE A 1 90 ? -3.475 1.559 2.129 1.00 93.75 90 ILE A C 1
ATOM 672 O O . ILE A 1 90 ? -3.221 2.615 1.550 1.00 93.75 90 ILE A O 1
ATOM 676 N N . PRO A 1 91 ? -2.962 1.296 3.348 1.00 92.50 91 PRO A N 1
ATOM 677 C CA . PRO A 1 91 ? -2.036 2.200 4.021 1.00 92.50 91 PRO A CA 1
ATOM 678 C C . PRO A 1 91 ? -0.605 2.036 3.486 1.00 92.50 91 PRO A C 1
ATOM 680 O O . PRO A 1 91 ? -0.274 1.017 2.880 1.00 92.50 91 PRO A O 1
ATOM 683 N N . GLY A 1 92 ? 0.253 3.013 3.787 1.00 91.50 92 GLY A N 1
ATOM 684 C CA . GLY A 1 92 ? 1.640 3.067 3.327 1.00 91.50 92 GLY A CA 1
ATOM 685 C C . GLY A 1 92 ? 1.884 4.319 2.496 1.00 91.50 92 GLY A C 1
ATOM 686 O O . GLY A 1 92 ? 1.575 4.357 1.310 1.00 91.50 92 GLY A O 1
ATOM 687 N N . ILE A 1 93 ? 2.430 5.358 3.128 1.00 92.25 93 ILE A N 1
ATOM 688 C CA . ILE A 1 93 ? 2.765 6.616 2.437 1.00 92.25 93 ILE A CA 1
ATOM 689 C C . ILE A 1 93 ? 4.048 6.538 1.598 1.00 92.25 93 ILE A C 1
ATOM 691 O O . ILE A 1 93 ? 4.240 7.374 0.719 1.00 92.25 93 ILE A O 1
ATOM 695 N N . ASP A 1 94 ? 4.903 5.547 1.859 1.00 94.75 94 ASP A N 1
ATOM 696 C CA . ASP A 1 94 ? 6.148 5.334 1.125 1.00 94.75 94 ASP A CA 1
ATOM 697 C C . ASP A 1 94 ? 6.098 4.004 0.368 1.00 94.75 94 ASP A C 1
ATOM 699 O O . ASP A 1 94 ? 5.665 2.978 0.903 1.00 94.75 94 ASP A O 1
ATOM 703 N N . LEU A 1 95 ? 6.618 3.999 -0.858 1.00 95.62 95 LEU A N 1
ATOM 704 C CA . LEU A 1 95 ? 6.800 2.800 -1.671 1.00 95.62 95 LEU A CA 1
ATOM 705 C C . LEU A 1 95 ? 8.086 2.899 -2.493 1.00 95.62 95 LEU A C 1
ATOM 707 O O . LEU A 1 95 ? 8.523 3.987 -2.865 1.00 95.62 95 LEU A O 1
ATOM 711 N N . ALA A 1 96 ? 8.683 1.751 -2.795 1.00 95.62 96 ALA A N 1
ATOM 712 C CA . ALA A 1 96 ? 9.755 1.618 -3.769 1.00 95.62 96 ALA A CA 1
ATOM 713 C C . ALA A 1 96 ? 9.584 0.306 -4.538 1.00 95.62 96 ALA A C 1
ATOM 715 O O . ALA A 1 96 ? 9.357 -0.760 -3.956 1.00 95.62 96 ALA A O 1
ATOM 716 N N . GLY A 1 97 ? 9.695 0.385 -5.858 1.00 94.50 97 GLY A N 1
ATOM 717 C CA . GLY A 1 97 ? 9.393 -0.727 -6.743 1.00 94.50 97 GLY A CA 1
ATOM 718 C C . GLY A 1 97 ? 9.736 -0.423 -8.191 1.00 94.50 97 GLY A C 1
ATOM 719 O O . GLY A 1 97 ? 10.437 0.545 -8.489 1.00 94.50 97 GLY A O 1
ATOM 720 N N . GLU A 1 98 ? 9.236 -1.270 -9.076 1.00 94.00 98 GLU A N 1
ATOM 721 C CA . GLU A 1 98 ? 9.422 -1.151 -10.519 1.00 94.00 98 GLU A CA 1
ATOM 722 C C . GLU A 1 98 ? 8.132 -0.678 -11.186 1.00 94.00 98 GLU A C 1
ATOM 724 O O . GLU A 1 98 ? 7.046 -1.133 -10.831 1.00 94.00 98 GLU A O 1
ATOM 729 N N . ILE A 1 99 ? 8.251 0.231 -12.154 1.00 94.19 99 ILE A N 1
ATOM 730 C CA . ILE A 1 99 ? 7.124 0.621 -13.004 1.00 94.19 99 ILE A CA 1
ATOM 731 C C . ILE A 1 99 ? 6.802 -0.564 -13.911 1.00 94.19 99 ILE A C 1
ATOM 733 O O . ILE A 1 99 ? 7.671 -1.003 -14.659 1.00 94.19 99 ILE A O 1
ATOM 737 N N . VAL A 1 100 ? 5.567 -1.057 -13.854 1.00 91.19 100 VAL A N 1
ATOM 738 C CA . VAL A 1 100 ? 5.086 -2.154 -14.712 1.00 91.19 100 VAL A CA 1
ATOM 739 C C . VAL A 1 100 ? 4.092 -1.680 -15.769 1.00 91.19 100 VAL A C 1
ATOM 741 O O . VAL A 1 100 ? 3.946 -2.336 -16.795 1.00 91.19 100 VAL A O 1
ATOM 744 N N . ASP A 1 101 ? 3.455 -0.531 -15.544 1.00 90.06 101 ASP A N 1
ATOM 745 C CA . ASP A 1 101 ? 2.632 0.177 -16.524 1.00 90.06 101 ASP A CA 1
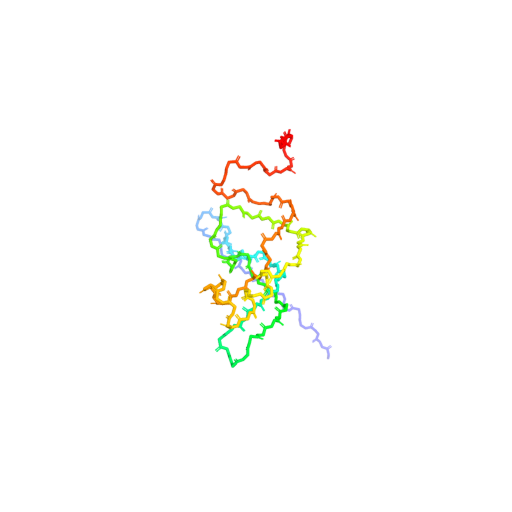ATOM 746 C C . ASP A 1 101 ? 2.815 1.685 -16.293 1.00 90.06 101 ASP A C 1
ATOM 748 O O . ASP A 1 101 ? 2.605 2.148 -15.166 1.00 90.06 101 ASP A O 1
ATOM 752 N N . PRO A 1 102 ? 3.250 2.464 -17.297 1.00 89.25 102 PRO A N 1
ATOM 753 C CA . PRO A 1 102 ? 3.441 3.894 -17.137 1.00 89.25 102 PRO A CA 1
ATOM 754 C C . PRO A 1 102 ? 2.124 4.668 -17.237 1.00 89.25 102 PRO A C 1
ATOM 756 O O . PRO A 1 102 ? 2.158 5.873 -17.015 1.00 89.25 102 PRO A O 1
ATOM 759 N N . GLY A 1 103 ? 1.001 4.018 -17.569 1.00 88.56 103 GLY A N 1
ATOM 760 C CA . GLY A 1 103 ? -0.324 4.624 -17.660 1.00 88.56 103 GLY A CA 1
ATOM 761 C C . GLY A 1 103 ? -0.341 5.903 -18.502 1.00 88.56 103 GLY A C 1
ATOM 762 O O . GLY A 1 103 ? 0.042 5.902 -19.671 1.00 88.56 103 GLY A O 1
ATOM 763 N N . SER A 1 104 ? -0.807 6.997 -17.899 1.00 89.00 104 SER A N 1
ATOM 764 C CA . SER A 1 104 ? -0.827 8.355 -18.469 1.00 89.00 104 SER A CA 1
ATOM 765 C C . SER A 1 104 ? 0.463 9.144 -18.221 1.00 89.00 104 SER A C 1
ATOM 767 O O . SER A 1 104 ? 0.583 10.276 -18.697 1.00 89.00 104 SER A O 1
ATOM 769 N N . SER A 1 105 ? 1.413 8.597 -17.463 1.00 86.75 105 SER A N 1
ATOM 770 C CA . SER A 1 105 ? 2.688 9.259 -17.196 1.00 86.75 105 SER A CA 1
ATOM 771 C C . SER A 1 105 ? 3.645 9.185 -18.395 1.00 86.75 105 SER A C 1
ATOM 773 O O . SER A 1 105 ? 3.526 8.325 -19.262 1.00 86.75 105 SER A O 1
ATOM 775 N N . ASP A 1 106 ? 4.649 10.063 -18.412 1.00 86.62 106 ASP A N 1
ATOM 776 C CA . ASP A 1 106 ? 5.763 10.038 -19.379 1.00 86.62 106 ASP A CA 1
ATOM 777 C C . ASP A 1 106 ? 6.977 9.252 -18.833 1.00 86.62 106 ASP A C 1
ATOM 779 O O . ASP A 1 106 ? 8.136 9.546 -19.132 1.00 86.62 106 ASP A O 1
ATOM 783 N N . LEU A 1 107 ? 6.735 8.300 -17.924 1.00 86.94 107 LEU A N 1
ATOM 784 C CA . LEU A 1 107 ? 7.797 7.521 -17.290 1.00 86.94 107 LEU A CA 1
ATOM 785 C C . LEU A 1 107 ? 8.130 6.273 -18.112 1.00 86.94 107 LEU A C 1
ATOM 787 O O . LEU A 1 107 ? 7.252 5.575 -18.607 1.00 86.94 107 LEU A O 1
ATOM 791 N N . ASP A 1 108 ? 9.421 5.960 -18.217 1.00 82.56 108 ASP A N 1
ATOM 792 C CA . ASP A 1 108 ? 9.886 4.764 -18.922 1.00 82.56 108 ASP A CA 1
ATOM 793 C C . ASP A 1 108 ? 9.701 3.509 -18.055 1.00 82.56 108 ASP A C 1
ATOM 795 O O . ASP A 1 108 ? 10.145 3.454 -16.900 1.00 82.56 108 ASP A O 1
ATOM 799 N N . VAL A 1 109 ? 9.106 2.469 -18.637 1.00 78.12 109 VAL A N 1
ATOM 800 C CA . VAL A 1 109 ? 9.137 1.118 -18.071 1.00 78.12 109 VAL A CA 1
ATOM 801 C C . VAL A 1 109 ? 10.548 0.599 -18.288 1.00 78.12 109 VAL A C 1
ATOM 803 O O . VAL A 1 109 ? 10.990 0.432 -19.426 1.00 78.12 109 VAL A O 1
ATOM 806 N N . ARG A 1 110 ? 11.297 0.346 -17.212 1.00 62.78 110 ARG A N 1
ATOM 807 C CA . ARG A 1 110 ? 12.688 -0.110 -17.327 1.00 62.78 110 ARG A CA 1
ATOM 808 C C . ARG A 1 110 ? 12.773 -1.553 -17.839 1.00 62.78 110 ARG A C 1
ATOM 810 O O . ARG A 1 110 ? 13.046 -2.479 -17.096 1.00 62.78 110 ARG A O 1
ATOM 817 N N . GLY A 1 111 ? 12.653 -1.695 -19.155 1.00 54.38 111 GLY A N 1
ATOM 818 C CA . GLY A 1 111 ? 12.951 -2.886 -19.953 1.00 54.38 111 GLY A CA 1
ATOM 819 C C . GLY A 1 111 ? 13.511 -2.557 -21.347 1.00 54.38 111 GLY A C 1
ATOM 820 O O . GLY A 1 111 ? 14.027 -3.446 -22.018 1.00 54.38 111 GLY A O 1
ATOM 821 N N . THR A 1 112 ? 13.485 -1.284 -21.766 1.00 49.44 112 THR A N 1
ATOM 822 C CA . THR A 1 112 ? 13.830 -0.842 -23.137 1.00 49.44 112 THR A CA 1
ATOM 823 C C . THR A 1 112 ? 15.037 0.099 -23.253 1.00 49.44 112 THR A C 1
ATOM 825 O O . THR A 1 112 ? 15.287 0.662 -24.314 1.00 49.44 112 THR A O 1
ATOM 828 N N . GLY A 1 113 ? 15.874 0.204 -22.215 1.00 44.12 113 GLY A N 1
ATOM 829 C CA . GLY A 1 113 ? 17.205 0.821 -22.339 1.00 44.12 113 GLY A CA 1
ATOM 830 C C . GLY A 1 113 ? 17.310 2.310 -21.981 1.00 44.12 113 GLY A C 1
ATOM 831 O O . GLY A 1 113 ? 18.330 2.928 -22.287 1.00 44.12 113 GLY A O 1
ATOM 832 N N . GLY A 1 114 ? 16.332 2.887 -21.280 1.00 43.72 114 GLY A N 1
ATOM 833 C CA . GLY A 1 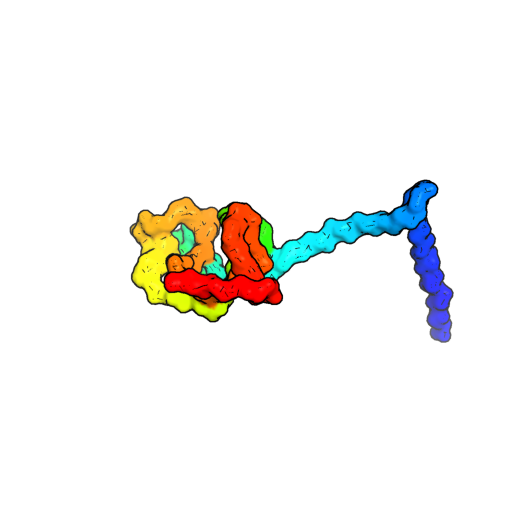114 ? 16.418 4.238 -20.724 1.00 43.72 114 GLY A CA 1
ATOM 834 C C . GLY A 1 114 ? 16.986 4.264 -19.301 1.00 43.72 114 GLY A C 1
ATOM 835 O O . GLY A 1 114 ? 16.346 3.875 -18.322 1.00 43.72 114 GLY A O 1
ATOM 836 N N . ARG A 1 115 ? 18.213 4.768 -19.130 1.00 45.53 115 ARG A N 1
ATOM 837 C CA . ARG A 1 115 ? 18.756 5.082 -17.796 1.00 45.53 115 ARG A CA 1
ATOM 838 C C . ARG A 1 115 ? 18.047 6.313 -17.218 1.00 45.53 115 ARG A C 1
ATOM 840 O O . ARG A 1 115 ? 18.506 7.425 -17.444 1.00 45.53 115 ARG A O 1
ATOM 847 N N . ALA A 1 116 ? 17.000 6.131 -16.412 1.00 43.72 116 ALA A N 1
ATOM 848 C CA . ALA A 1 116 ? 16.501 7.226 -15.568 1.00 43.72 116 ALA A CA 1
ATOM 849 C C . ALA A 1 116 ? 17.584 7.637 -14.539 1.00 43.72 116 ALA A C 1
ATOM 851 O O . ALA A 1 116 ? 17.978 6.833 -13.691 1.00 43.72 116 ALA A O 1
ATOM 852 N N . ARG A 1 117 ? 18.133 8.850 -14.636 1.00 42.31 117 ARG A N 1
ATOM 853 C CA . ARG A 1 117 ? 18.918 9.452 -13.546 1.00 42.31 117 ARG A CA 1
ATOM 854 C C . ARG A 1 117 ? 17.965 10.292 -12.694 1.00 42.31 117 ARG A C 1
ATOM 856 O O . ARG A 1 117 ? 17.135 10.990 -13.266 1.00 42.31 117 ARG A O 1
ATOM 863 N N . LEU A 1 118 ? 18.089 10.168 -11.371 1.00 43.53 118 LEU A N 1
ATOM 864 C CA . LEU A 1 118 ? 17.491 11.082 -10.392 1.00 43.53 118 LEU A CA 1
ATOM 865 C C . LEU A 1 118 ? 18.298 12.383 -10.340 1.00 43.53 118 LEU A C 1
ATOM 867 O O . LEU A 1 118 ? 19.534 12.293 -10.552 1.00 43.53 118 LEU A O 1
#

Nearest PDB structures (foldseek):
  1xa0-assembly1_A  TM=9.002E-01  e=7.807E-05  Geobacillus stearothermophilus
  1xa0-assembly1_B  TM=9.066E-01  e=2.257E-04  Geobacillus stearothermophilus
  4jxk-assembly1_B  TM=9.142E-01  e=2.257E-04  Rhodococcus opacus B4
  1y9e-assembly1_E  TM=9.177E-01  e=8.913E-04  Bacillus subtilis
  3uog-assembly1_A  TM=8.006E-01  e=9.707E-01  Sinorhizobium meliloti 1021

Mean predicted aligned error: 13.22 Å

pLDDT: mean 76.65, std 21.09, range [25.14, 96.88]

Solvent-accessible surface area (backbone atoms only — not comparable to full-atom values): 7930 Å² total; per-residue (Å²): 144,79,86,80,87,77,81,75,78,77,77,79,76,52,51,103,80,68,47,71,80,78,80,78,79,73,76,66,60,74,44,80,46,55,36,34,36,58,87,54,100,59,55,44,81,44,79,40,79,42,43,57,79,74,73,58,92,70,49,58,43,61,54,70,78,44,67,61,88,51,74,66,43,59,27,45,57,35,86,86,44,79,68,59,91,66,76,72,29,72,75,55,96,48,74,44,62,46,56,77,38,36,69,82,47,94,56,80,52,84,82,80,82,73,82,84,77,132

Secondary structure (DSSP, 8-state):
---------------TT---------PPPEEEEEEEE-SSSS-EEEEEEEEGGGG---S-EEEEEEE---HHHHHHTSTTS-S---SSB---S-EEEEEEE-TTS----TTSS-----

Organism: Mycolicibacterium smegmatis (strain MKD8) (NCBI:txid1214915)

Sequence (118 aa):
MEFDASLGSSRRSYDERGHAPTDHLSTSPQVRALIADSAGVQTTLALRTVATDELGDGDVLIAVSWSSVNFKDALATRKDGKVARINPLIPGIDLAGEIVDPGSSDLDVRGTGGRARL

Radius of gyration: 22.93 Å; Cα contacts (8 Å, |Δi|>4): 156; chains: 1; bounding box: 38×64×57 Å

InterPro domains:
  IPR011032 GroES-like superfamily [SSF50129] (32-106)
  IPR013154 Alcohol dehydrogenase-like, N-terminal [PF08240] (56-105)

Foldseek 3Di:
DDDDPPPPPPPQDAPPVRDRPPPPPPQADKDWFFWWADPDPWTDTDIDIDGPPVVDDDQFDWPFPDFDDDPLLVLCSGPPSPNDPDPGDRGTPDTDGFTPGRHNHPDDRPPPDDDDDD